Protein AF-A0A9Q0UKL0-F1 (afdb_monomer)

Solvent-accessible surface area (backbone atoms only — not comparable to full-atom values): 5122 Å² total; per-residue (Å²): 140,85,85,82,78,82,80,81,75,83,76,79,76,79,80,80,71,80,73,77,74,52,72,68,61,52,53,54,49,49,53,54,52,51,55,52,47,28,73,69,42,86,93,35,79,83,65,87,55,64,67,61,50,52,52,52,46,54,53,50,53,50,51,54,52,50,54,52,52,49,51,51,51,50,30,65,72,69,76,101

Radius of gyration: 26.16 Å; Cα contacts (8 Å, |Δi|>4): 14; chains: 1; bounding box: 64×50×55 Å

Secondary structure (DSSP, 8-state):
-----------PPP--------HHHHHHHHH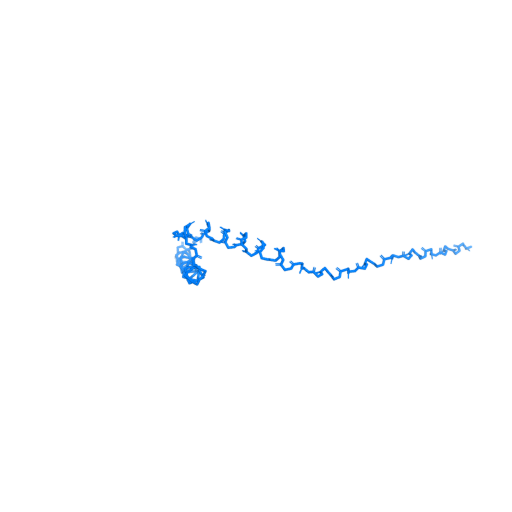HHHHHHHHHSTT-TT---HHHHHHHHHHHHHHHHHHHHHHHHHHHHHT-

Organism: Salix purpurea (NCBI:txid77065)

InterPro domains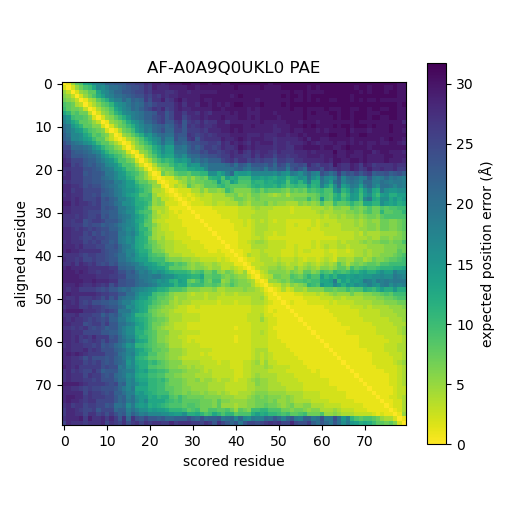:
  IPR036638 Helix-loop-helix DNA-binding domain superfamily [SSF47459] (17-77)
  IPR044660 Transcription factor IBH1-like [PTHR33124] (8-77)

Sequence (80 aa):
MRKRSCRWRKTERPKLRSARKNPRTTRASVRKKLHQLHRIIPGCEAMDDTETLFQMTANYILVLQLEVSVLQSLCAYYEV

Structure (mmCIF, N/CA/C/O backbone):
data_AF-A0A9Q0UKL0-F1
#
_entry.id   AF-A0A9Q0UKL0-F1
#
loop_
_atom_site.group_PDB
_atom_site.id
_atom_site.type_symbol
_atom_site.label_atom_id
_atom_site.label_alt_id
_atom_site.label_comp_id
_atom_site.label_asym_id
_atom_site.label_entity_id
_atom_site.label_seq_id
_atom_site.pdbx_PDB_ins_code
_atom_site.Cartn_x
_atom_site.Cartn_y
_atom_site.Cartn_z
_atom_site.occupancy
_atom_site.B_iso_or_equiv
_atom_site.auth_seq_id
_atom_site.auth_comp_id
_atom_site.auth_asym_id
_atom_site.auth_atom_id
_atom_site.pdbx_PDB_model_num
ATOM 1 N N . MET A 1 1 ? 41.570 37.684 40.198 1.00 38.66 1 MET A N 1
ATOM 2 C CA . MET A 1 1 ? 40.557 37.280 39.191 1.00 38.66 1 MET A CA 1
ATOM 3 C C . MET A 1 1 ? 41.258 36.625 37.998 1.00 38.66 1 MET A C 1
ATOM 5 O O . MET A 1 1 ? 42.023 37.300 37.325 1.00 38.66 1 MET A O 1
ATOM 9 N N . ARG A 1 2 ? 41.079 35.316 37.759 1.00 45.75 2 ARG A N 1
ATOM 10 C CA . ARG A 1 2 ? 41.711 34.586 36.635 1.00 45.75 2 ARG A CA 1
ATOM 11 C C . ARG A 1 2 ? 40.716 34.468 35.475 1.00 45.75 2 ARG A C 1
ATOM 13 O O . ARG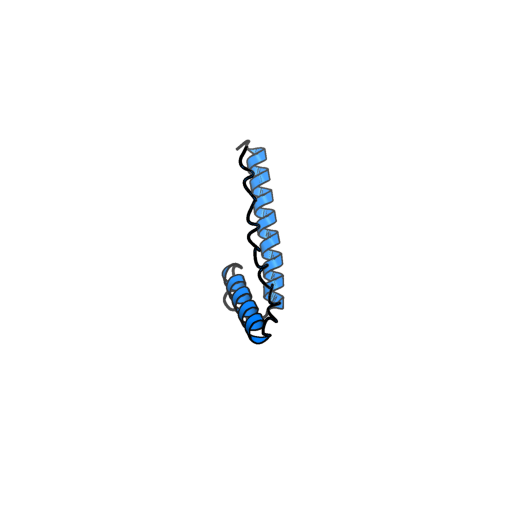 A 1 2 ? 39.708 33.780 35.612 1.00 45.75 2 ARG A O 1
ATOM 20 N N . LYS A 1 3 ? 40.976 35.141 34.350 1.00 44.91 3 LYS A N 1
ATOM 21 C CA . LYS A 1 3 ? 40.134 35.056 33.144 1.00 44.91 3 LYS A CA 1
ATOM 22 C C . LYS A 1 3 ? 40.358 33.697 32.468 1.00 44.91 3 LYS A C 1
ATOM 24 O O . LYS A 1 3 ? 41.441 33.431 31.954 1.00 44.91 3 LYS A O 1
ATOM 29 N N . ARG A 1 4 ? 39.348 32.820 32.494 1.00 43.66 4 ARG A N 1
ATOM 30 C CA . ARG A 1 4 ? 39.335 31.565 31.725 1.00 43.66 4 ARG A CA 1
ATOM 31 C C . ARG A 1 4 ? 39.063 31.920 30.262 1.00 43.66 4 ARG A C 1
ATOM 33 O O . ARG A 1 4 ? 37.944 32.275 29.917 1.00 43.66 4 ARG A O 1
ATOM 40 N N . SER A 1 5 ? 40.099 31.889 29.426 1.00 52.19 5 SER A N 1
ATOM 41 C CA . SER A 1 5 ? 39.967 32.103 27.982 1.00 52.19 5 SER A CA 1
ATOM 42 C C . SER A 1 5 ? 39.425 30.833 27.325 1.00 52.19 5 SER A C 1
ATOM 44 O O . SER A 1 5 ? 40.048 29.770 27.385 1.00 52.19 5 SER A O 1
ATOM 46 N N . CYS A 1 6 ? 38.226 30.930 26.756 1.00 49.66 6 CYS A N 1
ATOM 47 C CA . CYS A 1 6 ? 37.527 29.843 26.086 1.00 49.66 6 CYS A CA 1
ATOM 48 C C . CYS A 1 6 ? 38.287 29.441 24.813 1.00 49.66 6 CYS A C 1
ATOM 50 O O . CYS A 1 6 ? 38.368 30.198 23.847 1.00 49.66 6 CYS A O 1
ATOM 52 N N . ARG A 1 7 ? 38.851 28.230 24.806 1.00 52.94 7 ARG A N 1
ATOM 53 C CA . ARG A 1 7 ? 39.497 27.628 23.636 1.00 52.94 7 ARG A CA 1
ATOM 54 C C . ARG A 1 7 ? 38.404 27.194 22.652 1.00 52.94 7 ARG A C 1
ATOM 56 O O . ARG A 1 7 ? 37.829 26.118 22.800 1.00 52.94 7 ARG A O 1
ATOM 63 N N . TRP A 1 8 ? 38.093 28.046 21.677 1.00 51.19 8 TRP A N 1
ATOM 64 C CA . TRP A 1 8 ? 37.142 27.748 20.604 1.00 51.19 8 TRP A CA 1
ATOM 65 C C . TRP A 1 8 ? 37.630 26.538 19.800 1.00 51.19 8 TRP A C 1
ATOM 67 O O . TRP A 1 8 ? 38.598 26.608 19.042 1.00 51.19 8 TRP A O 1
ATOM 77 N N . ARG A 1 9 ? 36.982 25.392 20.009 1.00 58.12 9 ARG A N 1
ATOM 78 C CA . ARG A 1 9 ? 37.233 24.158 19.265 1.00 58.12 9 ARG A CA 1
ATOM 79 C C . ARG A 1 9 ? 36.588 24.345 17.889 1.00 58.12 9 ARG A C 1
ATOM 81 O O . ARG A 1 9 ? 35.366 24.371 17.797 1.00 58.12 9 ARG A O 1
ATOM 88 N N . LYS A 1 10 ? 37.393 24.544 16.838 1.00 58.34 10 LYS A N 1
ATOM 89 C CA . LYS A 1 10 ? 36.915 24.545 15.445 1.00 58.34 10 LYS A CA 1
ATOM 90 C C . LYS A 1 10 ? 36.252 23.194 15.174 1.00 58.34 10 LYS A C 1
ATOM 92 O O . LYS A 1 10 ? 36.940 22.197 14.985 1.00 58.34 10 LYS A O 1
ATOM 97 N N . THR A 1 11 ? 34.927 23.144 15.198 1.00 59.75 11 THR A N 1
ATOM 98 C CA . THR A 1 11 ? 34.160 22.010 14.691 1.00 59.75 11 THR A CA 1
ATOM 99 C C . THR A 1 11 ? 34.256 22.045 13.174 1.00 59.75 11 THR A C 1
ATOM 101 O O . THR A 1 11 ? 33.687 22.919 12.518 1.00 59.75 11 THR A O 1
ATOM 104 N N . GLU A 1 12 ? 35.035 21.127 12.607 1.00 57.06 12 GLU A N 1
ATOM 105 C CA . GLU A 1 12 ? 35.056 20.917 11.166 1.00 57.06 12 GLU A CA 1
ATOM 106 C C . GLU A 1 12 ? 33.647 20.534 10.708 1.00 57.06 12 GLU A C 1
ATOM 108 O O . GLU A 1 12 ? 33.082 19.526 11.131 1.00 57.06 12 GLU A O 1
ATOM 113 N N . ARG A 1 13 ? 33.039 21.380 9.872 1.00 63.22 13 ARG A N 1
ATOM 114 C CA . ARG A 1 13 ? 31.752 21.081 9.246 1.00 63.22 13 ARG A CA 1
ATOM 115 C C . ARG A 1 13 ? 31.935 19.846 8.353 1.00 63.22 13 ARG A C 1
ATOM 117 O O . ARG A 1 13 ? 32.797 19.892 7.470 1.00 63.22 13 ARG A O 1
ATOM 124 N N . PRO A 1 14 ? 31.147 18.767 8.512 1.00 56.88 14 PRO A N 1
ATOM 125 C CA . PRO A 1 14 ? 31.235 17.636 7.604 1.00 56.88 14 PRO A CA 1
ATOM 126 C C . PRO A 1 14 ? 30.849 18.113 6.202 1.00 56.88 14 PRO A C 1
ATOM 128 O O . PRO A 1 14 ? 29.748 18.617 5.976 1.00 56.88 14 PRO A O 1
ATOM 131 N N . LYS A 1 15 ? 31.783 17.990 5.252 1.00 60.53 15 LYS A N 1
ATOM 132 C CA . LYS A 1 15 ? 31.517 18.231 3.833 1.00 60.53 15 LYS A CA 1
ATOM 133 C C . LYS A 1 15 ? 30.432 17.244 3.406 1.00 60.53 15 LYS A C 1
ATOM 135 O O . LYS A 1 15 ? 30.722 16.061 3.230 1.00 60.53 15 LYS A O 1
ATOM 140 N N . LEU A 1 16 ? 29.201 17.729 3.243 1.00 61.12 16 LEU A N 1
ATOM 141 C CA . LEU A 1 16 ? 28.118 17.032 2.552 1.00 61.12 16 LEU A CA 1
ATOM 142 C C . LEU A 1 16 ? 28.593 16.763 1.122 1.00 61.12 16 LEU A C 1
ATOM 144 O O . LEU A 1 16 ? 28.415 17.573 0.214 1.00 61.12 16 LEU A O 1
ATOM 148 N N . ARG A 1 17 ? 29.279 15.634 0.928 1.00 55.88 17 ARG A N 1
ATOM 149 C CA . ARG A 1 17 ? 29.570 15.113 -0.399 1.00 55.88 17 ARG A CA 1
ATOM 150 C C . ARG A 1 17 ? 28.211 14.819 -1.011 1.00 55.88 17 ARG A C 1
ATOM 152 O O . ARG A 1 17 ? 27.544 13.877 -0.594 1.00 55.88 17 ARG A O 1
ATOM 159 N N . SER A 1 18 ? 27.792 15.661 -1.952 1.00 59.12 18 SER A N 1
ATOM 160 C CA . SER A 1 18 ? 26.654 15.387 -2.820 1.00 59.12 18 SER A CA 1
ATOM 161 C C . SER A 1 18 ? 26.926 14.045 -3.491 1.00 59.12 18 SER A C 1
ATOM 163 O O . SER A 1 18 ? 27.744 13.933 -4.407 1.00 59.12 18 SER A O 1
ATOM 165 N N . ALA A 1 19 ? 26.336 12.990 -2.935 1.00 63.47 19 ALA A N 1
ATOM 166 C CA . ALA A 1 19 ? 26.452 11.653 -3.464 1.00 63.47 19 ALA A CA 1
ATOM 167 C C . ALA A 1 19 ? 25.701 11.661 -4.793 1.00 63.47 19 ALA A C 1
ATOM 169 O O . ALA A 1 19 ? 24.478 11.519 -4.822 1.00 63.47 19 ALA A O 1
ATOM 170 N N . ARG A 1 20 ? 26.430 11.860 -5.898 1.00 61.56 20 ARG A N 1
ATOM 171 C CA . ARG A 1 20 ? 25.947 11.527 -7.240 1.00 61.56 20 ARG A CA 1
ATOM 172 C C . ARG A 1 20 ? 25.522 10.061 -7.188 1.00 61.56 20 ARG A C 1
ATOM 174 O O . ARG A 1 20 ? 26.360 9.162 -7.237 1.00 61.56 20 ARG A O 1
ATOM 181 N N . LYS A 1 21 ? 24.225 9.819 -6.986 1.00 61.50 21 LYS A N 1
ATOM 182 C CA . LYS A 1 21 ? 23.661 8.472 -6.926 1.00 61.50 21 LYS A CA 1
ATOM 183 C C . LYS A 1 21 ? 23.921 7.826 -8.281 1.00 61.50 21 LYS A C 1
ATOM 185 O O . LYS A 1 21 ? 23.448 8.314 -9.303 1.00 61.50 21 LYS A O 1
ATOM 190 N N . ASN A 1 22 ? 24.717 6.763 -8.286 1.00 71.06 22 ASN A N 1
ATOM 191 C CA . ASN A 1 22 ? 25.001 6.002 -9.492 1.00 71.06 22 ASN A CA 1
ATOM 192 C C . ASN A 1 22 ? 23.665 5.481 -10.073 1.00 71.06 22 ASN A C 1
ATOM 194 O O . ASN A 1 22 ? 22.916 4.826 -9.349 1.00 71.06 22 ASN A O 1
ATOM 198 N N . PRO A 1 23 ? 23.345 5.718 -11.356 1.00 71.69 23 PRO A N 1
ATOM 199 C CA . PRO A 1 23 ? 22.101 5.246 -11.975 1.00 71.69 23 PRO A CA 1
ATOM 200 C C . PRO A 1 23 ? 21.852 3.734 -11.826 1.00 71.69 23 PRO A C 1
ATOM 202 O O . PRO A 1 23 ? 20.713 3.270 -11.838 1.00 71.69 23 PRO A O 1
ATOM 205 N N . ARG A 1 24 ? 22.913 2.932 -11.661 1.00 72.38 24 ARG A N 1
ATOM 206 C CA . ARG A 1 24 ? 22.786 1.490 -11.395 1.00 72.38 24 ARG A CA 1
ATOM 207 C C . ARG A 1 24 ? 22.240 1.201 -9.994 1.00 72.38 24 ARG A C 1
ATOM 209 O O . ARG A 1 24 ? 21.433 0.288 -9.833 1.00 72.38 24 ARG A O 1
ATOM 216 N N . THR A 1 25 ? 22.635 1.984 -8.988 1.00 75.56 25 THR A N 1
ATOM 217 C CA . THR A 1 25 ? 22.158 1.795 -7.610 1.00 75.56 25 THR A CA 1
ATOM 218 C C . THR A 1 25 ? 20.718 2.269 -7.445 1.00 75.56 25 THR A C 1
ATOM 220 O O . THR A 1 25 ? 19.953 1.643 -6.711 1.00 75.56 25 THR A O 1
ATOM 223 N N . THR A 1 26 ? 20.304 3.309 -8.177 1.00 78.88 26 THR A N 1
ATOM 224 C CA . THR A 1 26 ? 18.905 3.762 -8.184 1.00 78.88 26 THR A CA 1
ATOM 225 C C . THR A 1 26 ? 17.984 2.725 -8.822 1.00 78.88 26 THR A C 1
ATOM 227 O O . THR A 1 26 ? 16.983 2.367 -8.207 1.00 78.88 26 THR A O 1
ATOM 230 N N . ARG A 1 27 ? 18.348 2.152 -9.979 1.00 81.44 27 ARG A N 1
ATOM 231 C CA . ARG A 1 27 ? 17.573 1.068 -10.616 1.00 81.44 27 ARG A CA 1
ATOM 232 C C . ARG A 1 27 ? 17.425 -0.158 -9.713 1.00 81.44 27 ARG A C 1
ATOM 234 O O . ARG A 1 27 ? 16.323 -0.679 -9.567 1.00 81.44 27 ARG A O 1
ATOM 241 N N . ALA A 1 28 ? 18.507 -0.592 -9.062 1.00 83.56 28 ALA A N 1
ATOM 242 C CA . ALA A 1 28 ? 18.450 -1.703 -8.111 1.00 83.56 28 ALA A CA 1
ATOM 243 C C . ALA A 1 28 ? 17.538 -1.392 -6.911 1.00 83.56 28 ALA A C 1
ATOM 245 O O . ALA A 1 28 ? 16.789 -2.258 -6.462 1.00 83.56 28 ALA A O 1
ATOM 246 N N . SER A 1 29 ? 17.560 -0.151 -6.411 1.00 87.56 29 SER A N 1
ATOM 247 C CA . SER A 1 29 ? 16.663 0.285 -5.338 1.00 87.56 29 SER A CA 1
ATOM 248 C C . SER A 1 29 ? 15.197 0.295 -5.773 1.00 87.56 29 SER A C 1
ATOM 250 O O . SER A 1 29 ? 14.353 -0.144 -4.995 1.00 87.56 29 SER A O 1
ATOM 252 N N . VAL A 1 30 ? 14.892 0.751 -6.992 1.00 88.62 30 VAL A N 1
ATOM 253 C CA . VAL A 1 30 ? 13.524 0.748 -7.533 1.00 88.62 30 VAL A CA 1
ATOM 254 C C . VAL A 1 30 ? 13.001 -0.681 -7.663 1.00 88.62 30 VAL A C 1
ATOM 256 O O . VAL A 1 30 ? 11.922 -0.965 -7.157 1.00 88.62 30 VAL A O 1
ATOM 259 N N . ARG A 1 31 ? 13.791 -1.610 -8.219 1.00 88.31 31 ARG A N 1
ATOM 260 C CA . ARG A 1 31 ? 13.399 -3.030 -8.313 1.00 88.31 31 ARG A CA 1
ATOM 261 C C . ARG A 1 31 ? 13.100 -3.649 -6.946 1.00 88.31 31 ARG A C 1
ATOM 263 O O . ARG A 1 31 ? 12.111 -4.355 -6.809 1.00 88.31 31 ARG A O 1
ATOM 270 N N . LYS A 1 32 ? 13.917 -3.355 -5.925 1.00 90.88 32 LYS A N 1
ATOM 271 C CA . LYS A 1 32 ? 1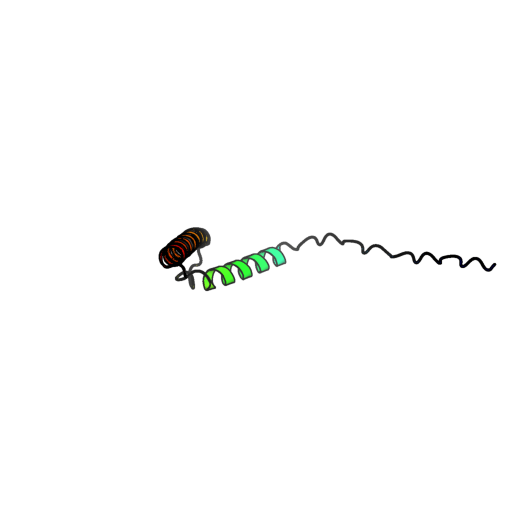3.662 -3.826 -4.550 1.00 90.88 32 LYS A CA 1
ATOM 272 C C . LYS A 1 32 ? 12.338 -3.296 -3.998 1.00 90.88 32 LYS A C 1
ATOM 274 O O . LYS A 1 32 ? 11.594 -4.065 -3.404 1.00 90.88 32 LYS A O 1
ATOM 279 N N . LYS A 1 33 ? 12.043 -2.009 -4.209 1.00 91.38 33 LYS A N 1
ATOM 280 C CA . LYS A 1 33 ? 10.783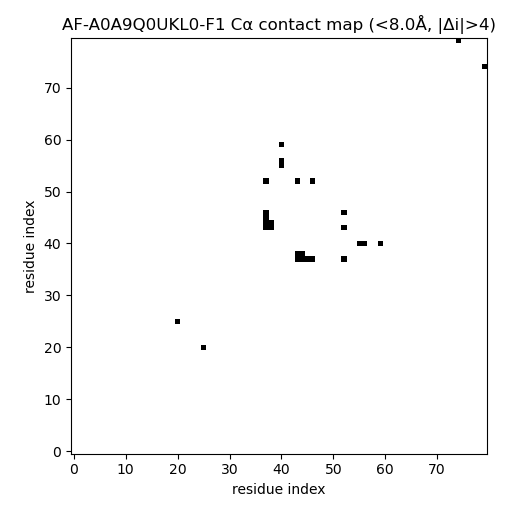 -1.395 -3.765 1.00 91.38 33 LYS A CA 1
ATOM 281 C C . LYS A 1 33 ? 9.570 -1.977 -4.488 1.00 91.38 33 LYS A C 1
ATOM 283 O O . LYS A 1 33 ? 8.578 -2.262 -3.836 1.00 91.38 33 LYS A O 1
ATOM 288 N N . LEU A 1 34 ? 9.666 -2.192 -5.801 1.00 90.62 34 LEU A N 1
ATOM 289 C CA . LEU A 1 34 ? 8.603 -2.845 -6.569 1.00 90.62 34 LEU A CA 1
ATOM 290 C C . LEU A 1 34 ? 8.359 -4.265 -6.058 1.00 90.62 34 LEU A C 1
ATOM 292 O O . LEU A 1 34 ? 7.227 -4.614 -5.756 1.00 90.62 34 LEU A O 1
ATOM 296 N N . HIS A 1 35 ? 9.417 -5.049 -5.840 1.00 89.69 35 HIS A N 1
ATOM 297 C CA . HIS A 1 35 ? 9.283 -6.393 -5.278 1.00 89.69 35 HIS A CA 1
ATOM 298 C C . HIS A 1 35 ? 8.630 -6.397 -3.885 1.00 89.69 35 HIS A C 1
ATOM 300 O O . HIS A 1 35 ? 7.836 -7.276 -3.574 1.00 89.69 35 HIS A O 1
ATOM 306 N N . GLN A 1 36 ? 8.931 -5.406 -3.042 1.00 91.88 36 GLN A N 1
ATOM 307 C CA . GLN A 1 36 ? 8.231 -5.240 -1.766 1.00 91.88 36 GLN A CA 1
ATOM 308 C C . GLN A 1 36 ? 6.751 -4.908 -1.966 1.00 91.88 36 GLN A C 1
ATOM 310 O O . GLN A 1 36 ? 5.917 -5.466 -1.263 1.00 91.88 36 GLN A O 1
ATOM 315 N N . LEU A 1 37 ? 6.426 -4.042 -2.929 1.00 92.38 37 LEU A N 1
ATOM 316 C CA . LEU A 1 37 ? 5.048 -3.673 -3.238 1.00 92.38 37 LEU A CA 1
ATOM 317 C C . LEU A 1 37 ? 4.230 -4.889 -3.698 1.00 92.38 37 LEU A C 1
ATOM 319 O O . LEU A 1 37 ? 3.155 -5.118 -3.155 1.00 92.38 37 LEU A O 1
ATOM 323 N N . HIS A 1 38 ? 4.778 -5.731 -4.582 1.00 90.44 38 HIS A N 1
ATOM 324 C CA . HIS A 1 38 ? 4.139 -6.987 -5.011 1.00 90.44 38 HIS A CA 1
ATOM 325 C C . HIS A 1 38 ? 3.753 -7.908 -3.851 1.00 90.44 38 HIS A C 1
ATOM 327 O O . HIS A 1 38 ? 2.748 -8.600 -3.930 1.00 90.44 38 HIS A O 1
ATOM 333 N N . ARG A 1 39 ? 4.545 -7.920 -2.773 1.00 91.06 39 ARG A N 1
ATOM 334 C CA . ARG A 1 39 ? 4.289 -8.763 -1.596 1.00 91.06 39 ARG A CA 1
ATOM 335 C C . ARG A 1 39 ? 3.243 -8.189 -0.644 1.00 91.06 39 ARG A C 1
ATOM 337 O O . ARG A 1 39 ? 2.742 -8.923 0.198 1.00 91.06 39 ARG A O 1
ATOM 344 N N . ILE A 1 40 ? 2.988 -6.884 -0.710 1.00 93.31 40 ILE A N 1
ATOM 345 C CA . ILE A 1 40 ? 2.016 -6.203 0.156 1.00 93.31 40 ILE A CA 1
ATOM 346 C C . ILE A 1 40 ? 0.631 -6.232 -0.484 1.00 93.31 40 ILE A C 1
ATOM 348 O O . ILE A 1 40 ? -0.358 -6.390 0.226 1.00 93.31 40 ILE A O 1
ATOM 352 N N . ILE A 1 41 ? 0.559 -6.051 -1.806 1.00 92.31 41 ILE A N 1
ATOM 353 C CA . ILE A 1 41 ? -0.712 -5.998 -2.526 1.00 92.31 41 ILE A CA 1
ATOM 354 C C . ILE A 1 41 ? -1.212 -7.425 -2.797 1.00 92.31 41 ILE A C 1
ATOM 356 O O . ILE A 1 41 ? -0.525 -8.182 -3.491 1.00 92.31 41 ILE A O 1
ATOM 360 N N . PRO A 1 42 ? -2.399 -7.808 -2.291 1.00 89.88 42 PRO A N 1
ATOM 361 C CA . PRO A 1 42 ? -2.963 -9.131 -2.536 1.00 89.88 42 PRO A CA 1
ATOM 362 C C . PRO A 1 42 ? -3.141 -9.400 -4.036 1.00 89.88 42 PRO A C 1
ATOM 364 O O . PRO A 1 42 ? -3.631 -8.547 -4.773 1.00 89.88 42 PRO A O 1
ATOM 367 N N . GLY A 1 43 ? -2.756 -10.595 -4.492 1.00 85.56 43 GLY A N 1
ATOM 368 C CA . GLY A 1 43 ? -2.925 -11.018 -5.888 1.00 85.56 43 GLY A CA 1
ATOM 369 C C . GLY A 1 43 ? -1.879 -10.485 -6.878 1.00 85.56 43 GLY A C 1
ATOM 370 O O . GLY A 1 43 ? -1.975 -10.789 -8.064 1.00 85.56 43 GLY A O 1
ATOM 371 N N . CYS A 1 44 ? -0.861 -9.743 -6.423 1.00 84.25 44 CYS A N 1
ATOM 372 C CA . CYS A 1 44 ? 0.179 -9.173 -7.292 1.00 84.25 44 CYS A CA 1
ATOM 373 C C . CYS A 1 44 ? 1.516 -9.940 -7.296 1.00 84.25 44 CYS A C 1
ATOM 375 O O . CYS A 1 44 ? 2.486 -9.441 -7.862 1.00 84.25 44 CYS A O 1
ATOM 377 N N . GLU A 1 45 ? 1.609 -11.129 -6.695 1.00 77.06 45 GLU A N 1
ATOM 378 C CA . GLU A 1 45 ? 2.884 -11.827 -6.423 1.00 77.06 45 GLU A CA 1
ATOM 379 C C . GLU A 1 45 ? 3.721 -12.169 -7.672 1.00 77.06 45 GLU A C 1
ATOM 381 O O . GLU A 1 45 ? 4.943 -12.285 -7.573 1.00 77.06 45 GLU A O 1
ATOM 386 N N . ALA A 1 46 ? 3.081 -12.298 -8.839 1.00 71.69 46 ALA A N 1
ATOM 387 C CA . ALA A 1 46 ? 3.706 -12.721 -10.095 1.00 71.69 46 ALA A CA 1
ATOM 388 C C . ALA A 1 46 ? 3.482 -11.747 -11.271 1.00 71.69 46 ALA A C 1
ATOM 390 O O . ALA A 1 46 ? 3.661 -12.131 -12.424 1.00 71.69 46 ALA A O 1
ATOM 391 N N . MET A 1 47 ? 3.056 -10.505 -11.013 1.00 75.00 47 MET A N 1
ATOM 392 C CA . MET A 1 47 ? 2.870 -9.523 -12.089 1.00 75.00 47 MET A CA 1
ATOM 393 C C . MET A 1 47 ? 4.189 -8.845 -12.464 1.00 75.00 47 MET A C 1
ATOM 395 O O . MET A 1 47 ? 4.847 -8.268 -11.609 1.00 75.00 47 MET A O 1
ATOM 399 N N . ASP A 1 48 ? 4.553 -8.873 -13.746 1.00 73.31 48 ASP A N 1
ATOM 400 C CA . ASP A 1 48 ? 5.738 -8.167 -14.260 1.00 73.31 48 ASP A CA 1
ATOM 401 C C . ASP A 1 48 ? 5.422 -6.749 -14.770 1.00 73.31 48 ASP A C 1
ATOM 403 O O . ASP A 1 48 ? 6.333 -5.937 -14.959 1.00 73.31 48 ASP A O 1
ATOM 407 N N . ASP A 1 49 ? 4.141 -6.431 -14.984 1.00 86.75 49 ASP A N 1
ATOM 408 C CA . ASP A 1 49 ? 3.708 -5.120 -15.457 1.00 86.75 49 ASP A CA 1
ATOM 409 C C . ASP A 1 49 ? 3.537 -4.113 -14.305 1.00 86.75 49 ASP A C 1
ATOM 411 O O . ASP A 1 49 ? 2.813 -4.324 -13.330 1.00 86.75 49 ASP A O 1
ATOM 415 N N . THR A 1 50 ? 4.224 -2.977 -14.428 1.00 86.19 50 THR A N 1
ATOM 416 C CA . THR A 1 50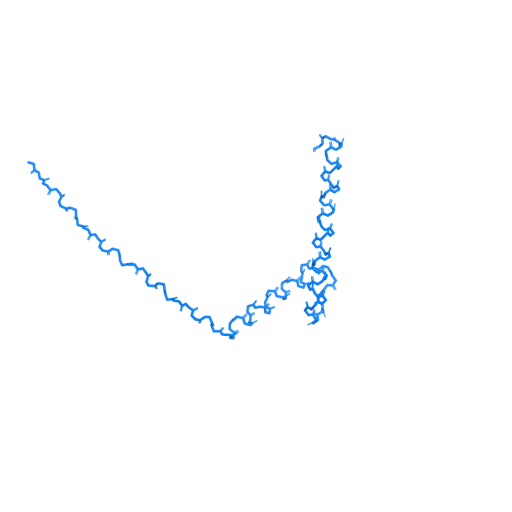 ? 4.221 -1.916 -13.417 1.00 86.19 50 THR A CA 1
ATOM 417 C C . THR A 1 50 ? 2.960 -1.063 -13.447 1.00 86.19 50 THR A C 1
ATOM 419 O O . THR A 1 50 ? 2.594 -0.502 -12.414 1.00 86.19 50 THR A O 1
ATOM 422 N N . GLU A 1 51 ? 2.312 -0.927 -14.606 1.00 90.00 51 GLU A N 1
ATOM 423 C CA . GLU A 1 51 ? 1.122 -0.082 -14.736 1.00 90.00 51 GLU A CA 1
ATOM 424 C C . GLU A 1 51 ? -0.064 -0.704 -13.994 1.00 90.00 51 GLU A C 1
ATOM 426 O O . GLU A 1 51 ? -0.655 -0.075 -13.108 1.00 90.00 51 GLU A O 1
ATOM 431 N N . THR A 1 52 ? -0.329 -1.983 -14.256 1.00 90.00 52 THR A N 1
ATOM 432 C CA . THR A 1 52 ? -1.324 -2.770 -13.516 1.00 90.00 52 THR A CA 1
ATOM 433 C C . THR A 1 52 ? -1.019 -2.841 -12.020 1.00 90.00 52 THR A C 1
ATOM 435 O O . THR A 1 52 ? -1.934 -2.655 -11.215 1.00 90.00 52 THR A O 1
ATOM 438 N N . LEU A 1 53 ? 0.249 -3.004 -11.615 1.00 91.94 53 LEU A N 1
ATOM 439 C CA . LEU A 1 53 ? 0.636 -2.980 -10.197 1.00 91.94 53 LEU A CA 1
ATOM 440 C C . LEU A 1 53 ? 0.235 -1.670 -9.510 1.00 91.94 53 LEU A C 1
ATOM 442 O O . LEU A 1 53 ? -0.307 -1.693 -8.401 1.00 91.94 53 LEU A O 1
ATOM 446 N N . PHE A 1 54 ? 0.503 -0.522 -10.135 1.00 93.50 54 PHE A N 1
ATOM 447 C CA . PHE A 1 54 ? 0.140 0.767 -9.548 1.00 93.50 54 PHE A CA 1
ATOM 448 C C . PHE A 1 54 ? -1.372 0.967 -9.497 1.00 93.50 54 PHE A C 1
ATOM 450 O O . PHE A 1 54 ? -1.872 1.461 -8.484 1.00 93.50 54 PHE A O 1
ATOM 457 N N . GLN A 1 55 ? -2.107 0.519 -10.516 1.00 93.94 55 GLN A N 1
ATOM 458 C CA . GLN A 1 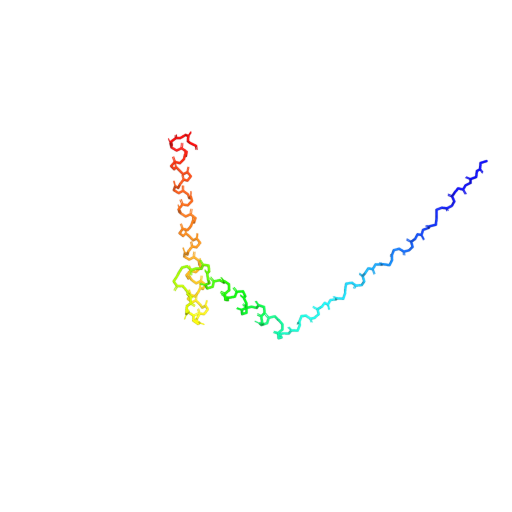55 ? -3.567 0.564 -10.492 1.00 93.94 55 GLN A CA 1
ATOM 459 C C . GLN A 1 55 ? -4.146 -0.313 -9.372 1.00 93.94 55 GLN A C 1
ATOM 461 O O . GLN A 1 55 ? -4.997 0.143 -8.607 1.00 93.94 55 GLN A O 1
ATOM 466 N N . MET A 1 56 ? -3.660 -1.550 -9.222 1.00 94.12 56 MET A N 1
ATOM 467 C CA . MET A 1 56 ? -4.082 -2.444 -8.138 1.00 94.12 56 MET A CA 1
ATOM 468 C C . MET A 1 56 ? -3.713 -1.877 -6.767 1.00 94.12 56 MET A C 1
ATOM 470 O O . MET A 1 56 ? -4.513 -1.952 -5.838 1.00 94.12 56 MET A O 1
ATOM 474 N N . THR A 1 57 ? -2.547 -1.239 -6.654 1.00 95.50 57 THR A N 1
ATOM 475 C CA . THR A 1 57 ? -2.132 -0.537 -5.433 1.00 95.50 57 THR A CA 1
ATOM 476 C C . THR A 1 57 ? -3.110 0.584 -5.079 1.00 95.50 57 THR A C 1
ATOM 478 O O . THR A 1 57 ? -3.538 0.674 -3.931 1.00 95.50 57 THR A O 1
ATOM 481 N N . ALA A 1 58 ? -3.492 1.423 -6.046 1.00 96.56 58 ALA A N 1
ATOM 482 C CA . ALA A 1 58 ? -4.450 2.505 -5.823 1.00 96.56 58 ALA A CA 1
ATOM 483 C C . ALA A 1 58 ? -5.821 1.967 -5.386 1.00 96.56 58 ALA A C 1
ATOM 485 O O . ALA A 1 58 ? -6.397 2.456 -4.413 1.00 96.56 58 ALA A O 1
ATOM 486 N N . ASN A 1 59 ? -6.299 0.913 -6.051 1.00 96.12 59 ASN A N 1
ATOM 487 C CA . ASN A 1 59 ? -7.551 0.250 -5.693 1.00 96.12 59 ASN A CA 1
ATOM 488 C C . ASN A 1 59 ? -7.489 -0.336 -4.276 1.00 96.12 59 ASN A C 1
ATOM 490 O O . ASN A 1 59 ? -8.428 -0.172 -3.503 1.00 96.12 59 ASN A O 1
ATOM 494 N N . TYR A 1 60 ? -6.380 -0.980 -3.909 1.00 96.75 60 TYR A N 1
ATOM 495 C CA . TYR A 1 60 ? -6.221 -1.574 -2.584 1.00 96.75 60 TYR A CA 1
ATOM 496 C C . TYR A 1 60 ? -6.160 -0.518 -1.474 1.00 96.75 60 TYR A C 1
ATOM 498 O O . TYR A 1 60 ? -6.778 -0.696 -0.428 1.00 96.75 60 TYR A O 1
ATOM 506 N N . ILE A 1 61 ? -5.496 0.620 -1.714 1.00 97.81 61 ILE A N 1
ATOM 507 C CA . ILE A 1 61 ? -5.525 1.765 -0.789 1.00 97.81 61 ILE A CA 1
ATOM 508 C C . ILE A 1 61 ? -6.964 2.243 -0.575 1.00 97.81 61 ILE A C 1
ATOM 510 O O . ILE A 1 61 ? -7.361 2.465 0.567 1.00 97.81 61 ILE A O 1
ATOM 514 N N . LEU A 1 62 ? -7.745 2.372 -1.651 1.00 98.12 62 LEU A N 1
ATOM 515 C CA . LEU A 1 62 ? -9.143 2.791 -1.560 1.00 98.12 62 LEU A CA 1
ATOM 516 C C . LEU A 1 62 ? -9.985 1.797 -0.748 1.00 98.12 62 LEU A C 1
ATOM 518 O O . LEU A 1 62 ? -10.750 2.215 0.117 1.00 98.12 62 LEU A O 1
ATOM 522 N N . VAL A 1 63 ? -9.824 0.493 -0.987 1.00 97.44 63 VAL A N 1
ATOM 523 C CA . VAL A 1 63 ? -10.521 -0.555 -0.221 1.00 97.44 63 VAL A CA 1
ATOM 524 C C . VAL A 1 63 ? -10.195 -0.445 1.267 1.00 97.44 63 VAL A C 1
ATOM 526 O O . VAL A 1 63 ? -11.112 -0.353 2.078 1.00 97.44 63 VAL A O 1
ATOM 529 N N . LEU A 1 64 ? -8.912 -0.353 1.627 1.00 98.00 64 LEU A N 1
ATOM 530 C CA . LEU A 1 64 ? -8.496 -0.213 3.025 1.00 98.00 64 LEU A CA 1
ATOM 531 C C . LEU A 1 64 ? -9.061 1.057 3.678 1.00 98.00 64 LEU A C 1
ATOM 533 O O . LEU A 1 64 ? -9.469 1.031 4.837 1.00 98.00 64 LEU A O 1
ATOM 537 N N . GLN A 1 65 ? -9.108 2.175 2.948 1.00 98.38 65 GLN A N 1
ATOM 538 C CA . GLN A 1 65 ? -9.715 3.414 3.447 1.00 98.38 65 GLN A CA 1
ATOM 539 C C . GLN A 1 65 ? -11.208 3.240 3.740 1.00 98.38 65 GLN A C 1
ATOM 541 O O . GLN A 1 65 ? -11.685 3.704 4.777 1.00 98.38 65 GLN A O 1
ATOM 546 N N . LEU A 1 66 ? -11.937 2.562 2.852 1.00 98.31 66 LEU A N 1
ATOM 547 C CA . LEU A 1 66 ? -13.358 2.278 3.037 1.00 98.31 66 LEU A CA 1
ATOM 548 C C . LEU A 1 66 ? -13.593 1.336 4.221 1.00 98.31 66 LEU A C 1
ATOM 550 O O . LEU A 1 66 ? -14.447 1.627 5.055 1.00 98.31 66 LEU A O 1
ATOM 554 N N . GLU A 1 67 ? -12.817 0.258 4.337 1.00 97.75 67 GLU A N 1
ATOM 555 C CA . GLU A 1 67 ? -12.899 -0.678 5.465 1.00 97.75 67 GLU A CA 1
ATOM 556 C C . GLU A 1 67 ? -12.696 0.038 6.803 1.00 97.75 67 GLU A C 1
ATOM 558 O O . GLU A 1 67 ? -13.516 -0.095 7.713 1.00 97.75 67 GLU A O 1
ATOM 563 N N . VAL A 1 68 ? -11.651 0.865 6.907 1.00 98.06 68 VAL A N 1
ATOM 564 C CA . VAL A 1 68 ? -11.388 1.662 8.112 1.00 98.06 68 VAL A CA 1
ATOM 565 C C . VAL A 1 68 ? -12.533 2.637 8.389 1.00 98.06 68 VAL A C 1
ATOM 567 O O . VAL A 1 68 ? -12.974 2.737 9.531 1.00 98.06 68 VAL A O 1
ATOM 570 N N . SER A 1 69 ? -13.055 3.319 7.367 1.00 98.06 69 SER A N 1
ATOM 571 C CA . SER A 1 69 ? -14.175 4.257 7.522 1.00 98.06 69 SER A CA 1
ATOM 572 C C . SER A 1 69 ? -15.446 3.570 8.029 1.00 98.06 69 SER A C 1
ATOM 574 O O . SER A 1 69 ? -16.162 4.129 8.866 1.00 98.06 69 SER A O 1
ATOM 576 N N . VAL A 1 70 ? -15.744 2.368 7.530 1.00 97.81 70 VAL A N 1
ATOM 577 C CA . VAL A 1 70 ? -16.893 1.571 7.977 1.00 97.81 70 VAL A CA 1
ATOM 578 C C . VAL A 1 70 ? -16.692 1.134 9.422 1.00 97.81 70 VAL A C 1
ATOM 580 O O . VAL A 1 70 ? -17.575 1.357 10.247 1.00 97.81 70 VAL A O 1
ATOM 583 N N . LEU A 1 71 ? -15.525 0.580 9.758 1.00 97.62 71 LEU A N 1
ATOM 584 C CA . LEU A 1 71 ? -15.217 0.151 11.124 1.00 97.62 71 LEU A CA 1
ATOM 585 C C . LEU A 1 71 ? -15.286 1.312 12.120 1.00 97.62 71 LEU A C 1
ATOM 587 O O . LEU A 1 71 ? -15.886 1.164 13.178 1.00 97.62 71 LEU A O 1
ATOM 591 N N . GLN A 1 72 ? -14.753 2.482 11.768 1.00 97.06 72 GLN A N 1
ATOM 592 C CA . GLN A 1 72 ? -14.849 3.686 12.598 1.00 97.06 72 GLN A CA 1
ATOM 593 C C . GLN A 1 72 ? -16.299 4.124 12.813 1.00 97.06 72 GLN A C 1
ATOM 595 O O . GLN A 1 72 ? -16.671 4.487 13.925 1.00 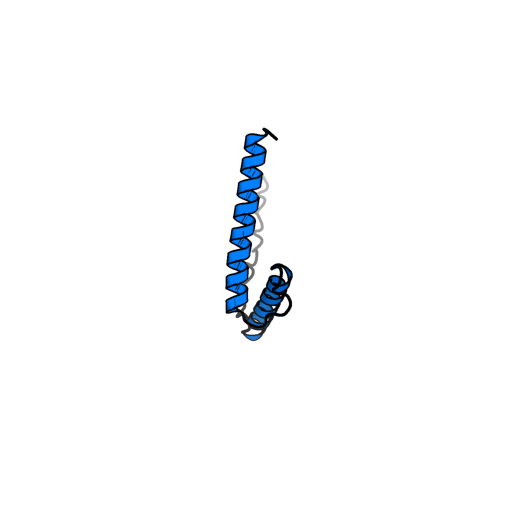97.06 72 GLN A O 1
ATOM 600 N N . SER A 1 73 ? -17.123 4.059 11.764 1.00 96.69 73 SER A N 1
ATOM 601 C CA . SER A 1 73 ? -18.549 4.393 11.852 1.00 96.69 73 SER A CA 1
ATOM 602 C C . SER A 1 73 ? -19.302 3.407 12.748 1.00 96.69 73 SER A C 1
ATOM 604 O O . SER A 1 73 ? -20.164 3.818 13.518 1.00 96.69 73 SER A O 1
ATOM 606 N N . LEU A 1 74 ? -18.953 2.119 12.691 1.00 96.62 74 LEU A N 1
ATOM 607 C CA . LEU A 1 74 ? -19.509 1.099 13.578 1.00 96.62 74 LEU A CA 1
ATOM 608 C C . LEU A 1 74 ? -19.062 1.311 15.030 1.00 96.62 74 LEU A C 1
ATOM 610 O O . LEU A 1 74 ? -19.908 1.291 15.914 1.00 96.62 74 LEU A O 1
ATOM 614 N N . CYS A 1 75 ? -17.778 1.573 15.289 1.00 96.31 75 CYS A N 1
ATOM 615 C CA . CYS A 1 75 ? -17.292 1.904 16.634 1.00 96.31 75 CYS A CA 1
ATOM 616 C C . CYS A 1 75 ? -18.014 3.128 17.208 1.00 96.31 75 CYS A C 1
ATOM 618 O O . CYS A 1 75 ? -18.504 3.079 18.331 1.00 96.31 75 CYS A O 1
ATOM 620 N N . ALA A 1 76 ? -18.164 4.189 16.407 1.00 94.75 76 ALA A N 1
ATOM 621 C CA . ALA A 1 76 ? -18.899 5.384 16.809 1.00 94.75 76 ALA A CA 1
ATOM 622 C C . ALA A 1 76 ? -20.384 5.097 17.083 1.00 94.75 76 ALA A C 1
ATOM 624 O O . ALA A 1 76 ? -20.952 5.667 18.008 1.00 94.75 76 ALA A O 1
ATOM 625 N N . TYR A 1 77 ? -21.008 4.213 16.300 1.00 95.44 77 TYR A N 1
ATOM 626 C CA . TYR A 1 77 ? -22.401 3.813 16.495 1.00 95.44 77 TYR A CA 1
ATOM 627 C C . TYR A 1 77 ? -22.606 2.980 17.767 1.00 95.44 77 TYR A C 1
ATOM 629 O O . TYR A 1 77 ? -23.603 3.161 18.460 1.00 95.44 77 TYR A O 1
ATOM 637 N N . TYR A 1 78 ? -21.677 2.073 18.072 1.00 94.94 78 TYR A N 1
ATOM 638 C CA . TYR A 1 78 ? -21.755 1.195 19.243 1.00 94.94 78 TYR A CA 1
ATOM 639 C C . TYR A 1 78 ? -21.111 1.785 20.511 1.00 94.94 78 TYR A C 1
ATOM 641 O O . TYR A 1 78 ? -21.088 1.098 21.528 1.00 94.94 78 TYR A O 1
ATOM 649 N N . GLU A 1 79 ? -20.604 3.024 20.463 1.00 82.88 79 GLU A N 1
ATOM 650 C CA . GLU A 1 79 ? -19.896 3.704 21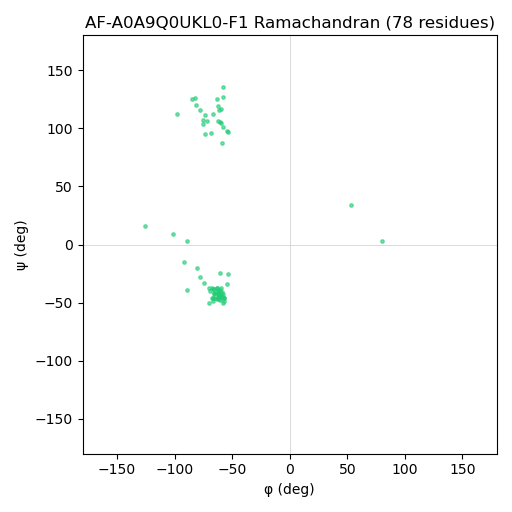.566 1.00 82.88 79 GLU A CA 1
ATOM 651 C C . GLU A 1 79 ? -18.720 2.888 22.150 1.00 82.88 79 GLU A C 1
ATOM 653 O O . GLU A 1 79 ? -18.444 2.943 23.351 1.00 82.88 79 GLU A O 1
ATOM 658 N N . VAL A 1 80 ? -18.030 2.121 21.295 1.00 59.97 80 VAL A N 1
ATOM 659 C CA . VAL A 1 80 ? -16.843 1.315 21.654 1.00 59.97 80 VAL A CA 1
ATOM 660 C C . VAL A 1 80 ? -15.556 2.089 21.407 1.00 59.97 80 VAL A C 1
ATOM 662 O O . VAL A 1 80 ? -15.429 2.688 20.313 1.00 59.97 80 VAL A O 1
#

Mean predicted aligned error: 13.54 Å

Foldseek 3Di:
DDDDDDDPDPDDDPPPPPPPPDPVNVVVVVVVVLCVLLVVQPPSNPDPDPVVSVVSVVVVVVVVVVVVVVVVVVCVVVVD

pLDDT: mean 80.36, std 17.3, range [38.66, 98.38]